Protein AF-X0X4S9-F1 (afdb_monomer)

Sequence (111 aa):
MITIQIKGGIGNQLYQVTAVYAHAKKHNLKFVLNYNLEFGAMQGQHPRVYRNSFYKNFETTEASFNIACREPSFVHKSLPFLGIEHDVVYEGYYQSWKYFDNVDQDELNKL

Nearest PDB structures (foldseek):
  6y2z-assembly2_B  TM=2.992E-01  e=1.021E+00  Homo sapiens
  6y30-assembly1_A  TM=2.585E-01  e=1.326E+00  Homo sapiens
  5l3s-assembly2_C  TM=3.375E-01  e=8.296E+00  Saccharolobus solfataricus P2

Structure (mmCIF, N/CA/C/O backbone):
data_AF-X0X4S9-F1
#
_entry.id   AF-X0X4S9-F1
#
loop_
_atom_site.group_PDB
_atom_site.id
_atom_site.type_symbol
_atom_site.label_atom_id
_atom_site.label_alt_id
_atom_site.label_comp_id
_atom_site.label_asym_id
_atom_site.label_entity_id
_atom_site.label_seq_id
_atom_site.pdbx_PDB_ins_code
_atom_site.Cartn_x
_atom_site.Cartn_y
_atom_site.Cartn_z
_atom_site.occupancy
_atom_site.B_iso_or_equiv
_atom_site.auth_seq_id
_atom_site.auth_comp_id
_atom_site.auth_asym_id
_atom_site.auth_atom_id
_atom_site.pdbx_PDB_model_num
ATOM 1 N N . MET A 1 1 ? -3.270 1.462 11.507 1.00 92.25 1 MET A N 1
ATOM 2 C CA . MET A 1 1 ? -3.196 1.946 10.100 1.00 92.25 1 MET A CA 1
ATOM 3 C C . MET A 1 1 ? -2.369 0.957 9.291 1.00 92.25 1 MET A C 1
ATOM 5 O O . MET A 1 1 ? -1.615 0.206 9.887 1.00 92.25 1 MET A O 1
ATOM 9 N N . ILE A 1 2 ? -2.480 0.905 7.966 1.00 97.06 2 ILE A N 1
ATOM 10 C CA . ILE A 1 2 ? -1.692 -0.049 7.169 1.00 97.06 2 ILE A CA 1
ATOM 11 C C . ILE A 1 2 ? -0.955 0.625 6.018 1.00 97.06 2 ILE A C 1
ATOM 13 O O . ILE A 1 2 ? -1.416 1.628 5.472 1.00 97.06 2 ILE A O 1
ATOM 17 N N . THR A 1 3 ? 0.188 0.057 5.647 1.00 97.25 3 THR A N 1
ATOM 18 C CA . THR A 1 3 ? 1.003 0.516 4.520 1.00 97.25 3 THR A CA 1
ATOM 19 C C . THR A 1 3 ? 1.632 -0.657 3.771 1.00 97.25 3 THR A C 1
ATOM 21 O O . THR A 1 3 ? 1.499 -1.816 4.165 1.00 97.25 3 THR A O 1
ATOM 24 N N . ILE A 1 4 ? 2.326 -0.355 2.681 1.00 96.25 4 ILE A N 1
ATOM 25 C CA . ILE A 1 4 ? 3.043 -1.310 1.845 1.00 96.25 4 ILE A CA 1
ATOM 26 C C . ILE A 1 4 ? 4.494 -0.855 1.700 1.00 96.25 4 ILE A C 1
ATOM 28 O O . ILE A 1 4 ? 4.758 0.319 1.445 1.00 96.25 4 ILE A O 1
ATOM 32 N N . GLN A 1 5 ? 5.440 -1.782 1.843 1.00 94.69 5 GLN A N 1
ATOM 33 C CA . GLN A 1 5 ? 6.831 -1.526 1.497 1.00 94.69 5 GLN A CA 1
ATOM 34 C C . GLN A 1 5 ? 6.968 -1.571 -0.026 1.00 94.69 5 GLN A C 1
ATOM 36 O O . GLN A 1 5 ? 6.931 -2.653 -0.618 1.00 94.69 5 GLN A O 1
ATOM 41 N N . ILE A 1 6 ? 7.105 -0.408 -0.660 1.00 92.75 6 ILE A N 1
ATOM 42 C CA . ILE A 1 6 ? 7.085 -0.292 -2.123 1.00 92.75 6 ILE A CA 1
ATOM 43 C C . ILE A 1 6 ? 8.407 -0.793 -2.720 1.00 92.75 6 ILE A C 1
ATOM 45 O O . ILE A 1 6 ? 9.490 -0.447 -2.236 1.00 92.75 6 ILE A O 1
ATOM 49 N N . LYS A 1 7 ? 8.323 -1.614 -3.779 1.00 89.88 7 LYS A N 1
ATOM 50 C CA . LYS A 1 7 ? 9.482 -2.240 -4.446 1.00 89.88 7 LYS A CA 1
ATOM 51 C C . LYS A 1 7 ? 9.289 -2.354 -5.956 1.00 89.88 7 LYS A C 1
ATOM 53 O O . LYS A 1 7 ? 8.176 -2.524 -6.449 1.00 89.88 7 LYS A O 1
ATOM 58 N N . GLY A 1 8 ? 10.401 -2.367 -6.689 1.00 89.19 8 GLY A N 1
ATOM 59 C CA . GLY A 1 8 ? 10.407 -2.602 -8.135 1.00 89.19 8 GLY A CA 1
ATOM 60 C C . GLY A 1 8 ? 9.944 -1.405 -8.979 1.00 89.19 8 GLY A C 1
ATOM 61 O O . GLY A 1 8 ? 9.912 -0.262 -8.519 1.00 89.19 8 GLY A O 1
ATOM 62 N N . GLY A 1 9 ? 9.645 -1.671 -10.255 1.00 90.81 9 GLY A N 1
ATOM 63 C CA . GLY A 1 9 ? 9.186 -0.664 -11.221 1.00 90.81 9 GLY A CA 1
ATOM 64 C C . GLY A 1 9 ? 7.723 -0.260 -11.020 1.00 90.81 9 GLY A C 1
ATOM 65 O O . GLY A 1 9 ? 6.987 -0.942 -10.314 1.00 90.81 9 GLY A O 1
ATOM 66 N N . ILE A 1 10 ? 7.284 0.823 -11.675 1.00 90.69 10 ILE A N 1
ATOM 67 C CA . ILE A 1 10 ? 5.960 1.438 -11.446 1.00 90.69 10 ILE A CA 1
ATOM 68 C C . ILE A 1 10 ? 4.794 0.444 -11.533 1.00 90.69 10 ILE A C 1
ATOM 70 O O . ILE A 1 10 ? 3.910 0.485 -10.689 1.00 90.69 10 ILE A O 1
ATOM 74 N N . GLY A 1 11 ? 4.818 -0.509 -12.471 1.00 90.75 11 GLY A N 1
ATOM 75 C CA . GLY A 1 11 ? 3.778 -1.541 -12.560 1.00 90.75 11 GLY A CA 1
ATOM 76 C C . GLY A 1 11 ? 3.651 -2.377 -11.279 1.00 90.75 11 GLY A C 1
ATOM 77 O O . GLY A 1 11 ? 2.543 -2.592 -10.796 1.00 90.75 11 GLY A O 1
ATOM 78 N N . ASN A 1 12 ? 4.774 -2.792 -10.683 1.00 91.38 12 ASN A N 1
ATOM 79 C CA . ASN A 1 12 ? 4.777 -3.522 -9.411 1.00 91.38 12 ASN A CA 1
ATOM 80 C C . ASN A 1 12 ? 4.292 -2.632 -8.270 1.00 91.38 12 ASN A C 1
ATOM 82 O O . ASN A 1 12 ? 3.491 -3.080 -7.456 1.00 91.38 12 ASN A O 1
ATOM 86 N N . GLN A 1 13 ? 4.744 -1.376 -8.241 1.00 92.44 13 GLN A N 1
ATOM 87 C CA . GLN A 1 13 ? 4.341 -0.430 -7.204 1.00 92.44 13 GLN A CA 1
ATOM 88 C C . GLN A 1 13 ? 2.825 -0.182 -7.227 1.00 92.44 13 GLN A C 1
ATOM 90 O O . GLN A 1 13 ? 2.200 -0.142 -6.172 1.00 92.44 13 GLN A O 1
ATOM 95 N N . LEU A 1 14 ? 2.217 -0.086 -8.414 1.00 92.88 14 LEU A N 1
ATOM 96 C CA . LEU A 1 14 ? 0.768 0.051 -8.551 1.00 92.88 14 LEU A CA 1
ATOM 97 C C . LEU A 1 14 ? 0.039 -1.192 -8.027 1.00 92.88 14 LEU A C 1
ATOM 99 O O . LEU A 1 14 ? -0.854 -1.049 -7.202 1.00 92.88 14 LEU A O 1
ATOM 103 N N . TYR A 1 15 ? 0.456 -2.408 -8.399 1.00 93.00 15 TYR A N 1
ATOM 104 C CA . TYR A 1 15 ? -0.142 -3.632 -7.836 1.00 93.00 15 TYR A CA 1
ATOM 105 C C . TYR A 1 15 ? -0.060 -3.672 -6.307 1.00 93.00 15 TYR A C 1
ATOM 107 O O . TYR A 1 15 ? -1.055 -3.935 -5.637 1.00 93.00 15 TYR A O 1
ATOM 115 N N . GLN A 1 16 ? 1.115 -3.363 -5.766 1.00 94.31 16 GLN A N 1
ATOM 116 C CA . GLN A 1 16 ? 1.392 -3.293 -4.335 1.00 94.31 16 GLN A CA 1
ATOM 117 C C . GLN A 1 16 ? 0.465 -2.309 -3.607 1.00 94.31 16 GLN A C 1
ATOM 119 O O . GLN A 1 16 ? -0.215 -2.681 -2.648 1.00 94.31 16 GLN A O 1
ATOM 124 N N . VAL A 1 17 ? 0.426 -1.058 -4.072 1.00 94.75 17 VAL A N 1
ATOM 125 C CA . VAL A 1 17 ? -0.376 0.018 -3.478 1.00 94.75 17 VAL A CA 1
ATOM 126 C C . VAL A 1 17 ? -1.861 -0.301 -3.580 1.00 94.75 17 VAL A C 1
ATOM 128 O O . VAL A 1 17 ? -2.563 -0.253 -2.571 1.00 94.75 17 VAL A O 1
ATOM 131 N N . THR A 1 18 ? -2.340 -0.694 -4.759 1.00 93.94 18 THR A N 1
ATOM 132 C CA . THR A 1 18 ? -3.763 -0.957 -4.971 1.00 93.94 18 THR A CA 1
ATOM 133 C C . THR A 1 18 ? -4.228 -2.189 -4.197 1.00 93.94 18 THR A C 1
ATOM 135 O O . THR A 1 18 ? -5.315 -2.154 -3.626 1.00 93.94 18 THR A O 1
ATOM 138 N N . ALA A 1 19 ? -3.434 -3.266 -4.109 1.00 95.06 19 ALA A N 1
ATOM 139 C CA . ALA A 1 19 ? -3.817 -4.476 -3.371 1.00 95.06 19 ALA A CA 1
ATOM 140 C C . ALA A 1 19 ? -3.975 -4.209 -1.867 1.00 95.06 19 ALA A C 1
ATOM 142 O O . ALA A 1 19 ? -4.951 -4.643 -1.249 1.00 95.06 19 ALA A O 1
ATOM 143 N N . VAL A 1 20 ? -3.047 -3.455 -1.271 1.00 95.81 20 VAL A N 1
ATOM 144 C CA . VAL A 1 20 ? -3.131 -3.100 0.152 1.00 95.81 20 VAL A CA 1
ATOM 145 C C . VAL A 1 20 ? -4.207 -2.042 0.400 1.00 95.81 20 VAL A C 1
ATOM 147 O O . VAL A 1 20 ? -4.905 -2.124 1.408 1.00 95.81 20 VAL A O 1
ATOM 150 N N . TYR A 1 21 ? -4.423 -1.107 -0.527 1.00 95.00 21 TYR A N 1
ATOM 151 C CA . TYR A 1 21 ? -5.541 -0.164 -0.456 1.00 95.00 21 TYR A CA 1
ATOM 152 C C . TYR A 1 21 ? -6.903 -0.871 -0.494 1.00 95.00 21 TYR A C 1
ATOM 154 O O . TYR A 1 21 ? -7.754 -0.620 0.358 1.00 95.00 21 TYR A O 1
ATOM 162 N N . ALA A 1 22 ? -7.090 -1.805 -1.428 1.00 93.38 22 ALA A N 1
ATOM 163 C CA . ALA A 1 22 ? -8.272 -2.658 -1.517 1.00 93.38 22 ALA A CA 1
ATOM 164 C C . ALA A 1 22 ? -8.520 -3.419 -0.207 1.00 93.38 22 ALA A C 1
ATOM 166 O O . ALA A 1 22 ? -9.638 -3.460 0.309 1.00 93.38 22 ALA A O 1
ATOM 167 N N . HIS A 1 23 ? -7.458 -3.981 0.373 1.00 94.56 23 HIS A N 1
ATOM 168 C CA . HIS A 1 23 ? -7.533 -4.637 1.671 1.00 94.56 23 HIS A CA 1
ATOM 169 C C . HIS A 1 23 ? -7.922 -3.664 2.793 1.00 94.56 23 HIS A C 1
ATOM 171 O O . HIS A 1 23 ? -8.765 -3.998 3.626 1.00 94.56 23 HIS A O 1
ATOM 177 N N . ALA A 1 24 ? -7.370 -2.447 2.792 1.00 94.12 24 ALA A N 1
ATOM 178 C CA . ALA A 1 24 ? -7.741 -1.415 3.749 1.00 94.12 24 ALA A CA 1
ATOM 179 C C . ALA A 1 24 ? -9.237 -1.098 3.665 1.00 94.12 24 ALA A C 1
ATOM 181 O O . ALA A 1 24 ? -9.921 -1.090 4.684 1.00 94.12 24 ALA A O 1
ATOM 182 N N . LYS A 1 25 ? -9.759 -0.915 2.448 1.00 91.12 25 LYS A N 1
ATOM 183 C CA . LYS A 1 25 ? -11.177 -0.640 2.195 1.00 91.12 25 LYS A CA 1
ATOM 184 C C . LYS A 1 25 ? -12.083 -1.755 2.685 1.00 91.12 25 LYS A C 1
ATOM 186 O O . LYS A 1 25 ? -12.989 -1.492 3.472 1.00 91.12 25 LYS A O 1
ATOM 191 N N . LYS A 1 26 ? -11.774 -3.001 2.320 1.00 90.81 26 LYS A N 1
ATOM 192 C CA . LYS A 1 26 ? -12.518 -4.190 2.759 1.00 90.81 26 LYS A CA 1
ATOM 193 C C . LYS A 1 26 ? -12.673 -4.272 4.284 1.00 90.81 26 LYS A C 1
ATOM 195 O O . LYS A 1 26 ? -13.687 -4.765 4.767 1.00 90.81 26 LYS A O 1
ATOM 200 N N . HIS A 1 27 ? -11.670 -3.812 5.032 1.00 92.06 27 HIS A N 1
ATOM 201 C CA . HIS A 1 27 ? -11.631 -3.895 6.493 1.00 92.06 27 HIS A CA 1
ATOM 202 C C . HIS A 1 27 ? -11.814 -2.544 7.203 1.00 92.06 27 HIS A C 1
ATOM 204 O O . HIS A 1 27 ? -11.602 -2.466 8.412 1.00 92.06 27 HIS A O 1
ATOM 210 N N . ASN A 1 28 ? -12.211 -1.492 6.477 1.00 91.62 28 ASN A N 1
ATOM 211 C CA . ASN A 1 28 ? -12.354 -0.128 6.993 1.00 91.62 28 ASN A CA 1
ATOM 212 C C . ASN A 1 28 ? -11.112 0.374 7.768 1.00 91.62 28 ASN A C 1
ATOM 214 O O . ASN A 1 28 ? -11.206 0.965 8.843 1.00 91.62 28 ASN A O 1
ATOM 218 N N . LEU A 1 29 ? -9.925 0.096 7.228 1.00 94.00 29 LEU A N 1
ATOM 219 C CA . LEU A 1 29 ? -8.638 0.513 7.773 1.00 94.00 29 LEU A CA 1
ATOM 220 C C . LEU A 1 29 ? -8.139 1.780 7.078 1.00 94.00 29 LEU A C 1
ATOM 222 O O . LEU A 1 29 ? -8.365 2.004 5.888 1.00 94.00 29 LEU A O 1
ATOM 226 N N . LYS A 1 30 ? -7.360 2.579 7.809 1.00 95.25 30 LYS A N 1
ATOM 227 C CA . LYS A 1 30 ? -6.621 3.705 7.234 1.00 95.25 30 LYS A CA 1
ATOM 228 C C . LYS A 1 30 ? -5.417 3.201 6.432 1.00 95.25 30 LYS A C 1
ATOM 230 O O . LYS A 1 30 ? -4.497 2.637 7.027 1.00 95.25 30 LYS A O 1
ATOM 235 N N . PHE A 1 31 ? -5.413 3.442 5.121 1.00 96.19 31 PHE A N 1
ATOM 236 C CA . PHE A 1 31 ? -4.255 3.236 4.246 1.00 96.19 31 PHE A CA 1
ATOM 237 C C . PHE A 1 31 ? -3.418 4.511 4.142 1.00 96.19 31 PHE A C 1
ATOM 239 O O . PHE A 1 31 ? -3.966 5.598 3.966 1.00 96.19 31 PHE A O 1
ATOM 246 N N . VAL A 1 32 ? -2.099 4.367 4.227 1.00 97.00 32 VAL A N 1
ATOM 247 C CA . VAL A 1 32 ? -1.132 5.463 4.088 1.00 97.00 32 VAL A CA 1
ATOM 248 C C . VAL A 1 32 ? 0.095 4.997 3.314 1.00 97.00 32 VAL A C 1
ATOM 250 O O . VAL A 1 32 ? 0.474 3.827 3.383 1.00 97.00 32 VAL A O 1
ATOM 253 N N . LEU A 1 33 ? 0.763 5.917 2.625 1.00 96.19 33 LEU A N 1
ATOM 254 C CA . LEU A 1 33 ? 2.074 5.689 2.024 1.00 96.19 33 LEU A CA 1
ATOM 255 C C . LEU A 1 33 ? 3.175 6.221 2.938 1.00 96.19 33 LEU A C 1
ATOM 257 O O . LEU A 1 33 ? 3.100 7.351 3.411 1.00 96.19 33 LEU A O 1
ATOM 261 N N . ASN A 1 34 ? 4.221 5.431 3.147 1.00 95.12 34 ASN A N 1
ATOM 262 C CA . ASN A 1 34 ? 5.436 5.888 3.809 1.00 95.12 34 ASN A CA 1
ATOM 263 C C . ASN A 1 34 ? 6.59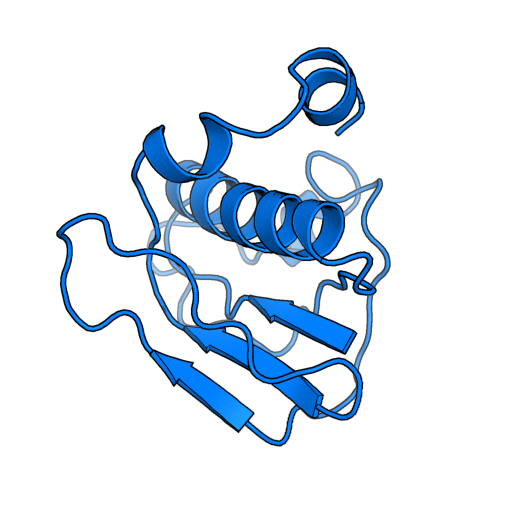9 5.788 2.817 1.00 95.12 34 ASN A C 1
ATOM 265 O O . ASN A 1 34 ? 7.026 4.691 2.460 1.00 95.12 34 ASN A O 1
ATOM 269 N N . TYR A 1 35 ? 7.099 6.936 2.353 1.00 92.12 35 TYR A N 1
ATOM 270 C CA . TYR A 1 35 ? 8.153 6.985 1.335 1.00 92.12 35 TYR A CA 1
ATOM 271 C C . TYR A 1 35 ? 9.530 6.557 1.856 1.00 92.12 35 TYR A C 1
ATOM 273 O O . TYR A 1 35 ? 10.405 6.286 1.041 1.00 92.12 35 TYR A O 1
ATOM 281 N N . ASN A 1 36 ? 9.713 6.449 3.175 1.00 90.00 36 ASN A N 1
ATOM 282 C CA . ASN A 1 36 ? 10.936 5.906 3.770 1.00 90.00 36 ASN A CA 1
ATOM 283 C C . ASN A 1 36 ? 10.907 4.375 3.865 1.00 90.00 36 ASN A C 1
ATOM 285 O O . ASN A 1 36 ? 11.942 3.755 4.100 1.00 90.00 36 ASN A O 1
ATOM 289 N N . LEU A 1 37 ? 9.737 3.750 3.687 1.00 84.12 37 LEU A N 1
ATOM 290 C CA . LEU A 1 37 ? 9.572 2.296 3.641 1.00 84.12 37 LEU A CA 1
ATOM 291 C C . LEU A 1 37 ? 9.664 1.788 2.201 1.00 84.12 37 LEU A C 1
ATOM 293 O O . LEU A 1 37 ? 8.757 1.138 1.685 1.00 84.12 37 LEU A O 1
ATOM 297 N N . GLU A 1 38 ? 10.782 2.066 1.543 1.00 73.69 38 GLU A N 1
ATOM 298 C CA . GLU A 1 38 ? 11.075 1.522 0.222 1.00 73.69 38 GLU A CA 1
ATOM 299 C C . GLU A 1 38 ? 12.204 0.500 0.277 1.00 73.69 38 GLU A C 1
ATOM 301 O O . GLU A 1 38 ? 13.148 0.608 1.058 1.00 73.69 38 GLU A O 1
ATOM 306 N N . PHE A 1 39 ? 12.109 -0.519 -0.572 1.00 66.75 39 PHE A N 1
ATOM 307 C CA . PHE A 1 39 ? 13.217 -1.435 -0.794 1.00 66.75 39 PHE A CA 1
ATOM 308 C C . PHE A 1 39 ? 13.545 -1.436 -2.275 1.00 66.75 39 PHE A C 1
ATOM 310 O O . PHE A 1 39 ? 12.843 -2.067 -3.064 1.00 66.75 39 PHE A O 1
ATOM 317 N N . GLY A 1 40 ? 14.610 -0.707 -2.618 1.00 61.38 40 GLY A N 1
ATOM 318 C CA . GLY A 1 40 ? 15.264 -0.741 -3.918 1.00 61.38 40 GLY A CA 1
ATOM 319 C C . GLY A 1 40 ? 14.286 -0.645 -5.083 1.00 61.38 40 GLY A C 1
ATOM 320 O O . GLY A 1 40 ? 13.887 -1.661 -5.658 1.00 61.38 40 GLY A O 1
ATOM 321 N N . ALA A 1 41 ? 13.976 0.574 -5.519 1.00 58.41 41 ALA A N 1
ATOM 322 C CA . ALA A 1 41 ? 13.418 0.806 -6.848 1.00 58.41 41 ALA A CA 1
ATOM 323 C C . ALA A 1 41 ? 14.473 0.483 -7.936 1.00 58.41 41 ALA A C 1
ATOM 325 O O . ALA A 1 41 ? 14.753 1.310 -8.784 1.00 58.41 41 ALA A O 1
ATOM 326 N N . MET A 1 42 ? 15.103 -0.702 -7.909 1.00 63.34 42 MET A N 1
ATOM 327 C CA . MET A 1 42 ? 16.307 -1.059 -8.679 1.00 63.34 42 MET A CA 1
ATOM 328 C C . MET A 1 42 ? 16.206 -0.662 -10.158 1.00 63.34 42 MET A C 1
ATOM 330 O O . MET A 1 42 ? 17.097 -0.005 -10.681 1.00 63.34 42 MET A O 1
ATOM 334 N N . GLN A 1 43 ? 15.105 -1.053 -10.814 1.00 63.97 43 GLN A N 1
ATOM 335 C CA . GLN A 1 43 ? 14.785 -0.712 -12.209 1.00 63.97 43 GLN A CA 1
ATOM 336 C C . GLN A 1 43 ? 13.711 0.388 -12.333 1.00 63.97 43 GLN A C 1
ATOM 338 O O . GLN A 1 43 ? 13.201 0.643 -13.420 1.00 63.97 43 GLN A O 1
AT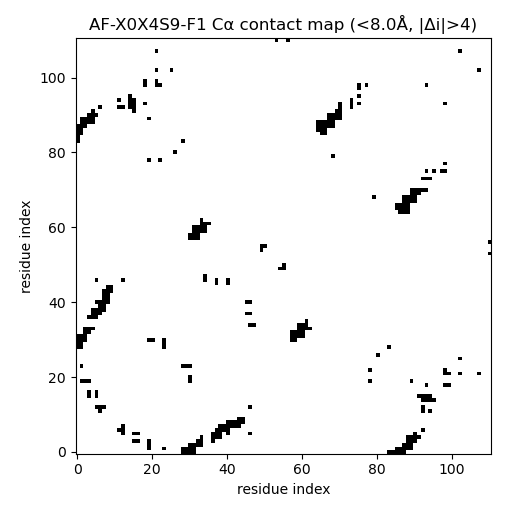OM 343 N N . GLY A 1 44 ? 13.306 0.999 -11.219 1.00 70.12 44 GLY A N 1
ATOM 344 C CA . GLY A 1 44 ? 12.218 1.969 -11.140 1.00 70.12 44 GLY A CA 1
ATOM 345 C C . GLY A 1 44 ? 12.677 3.330 -10.624 1.00 70.12 44 GLY A C 1
ATOM 346 O O . GLY A 1 44 ? 13.818 3.526 -10.228 1.00 70.12 44 GLY A O 1
ATOM 347 N N . GLN A 1 45 ? 11.757 4.288 -10.605 1.00 83.50 45 GLN A N 1
ATOM 348 C CA . GLN A 1 45 ? 11.960 5.530 -9.862 1.00 83.50 45 GLN A CA 1
ATOM 349 C C . GLN A 1 45 ? 11.511 5.336 -8.411 1.00 83.50 45 GLN A C 1
ATOM 351 O O . GLN A 1 45 ? 10.573 4.573 -8.147 1.00 83.50 45 GLN A O 1
ATOM 356 N N . HIS A 1 46 ? 12.153 6.057 -7.490 1.00 88.75 46 HIS A N 1
ATOM 357 C CA . HIS A 1 46 ? 11.707 6.174 -6.099 1.00 88.75 46 HIS A CA 1
ATOM 3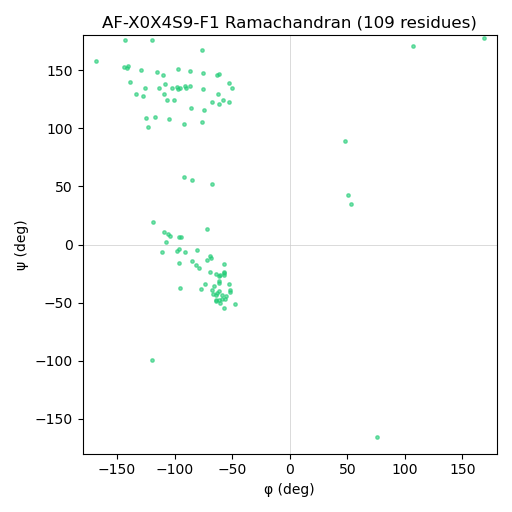58 C C . HIS A 1 46 ? 10.212 6.557 -6.087 1.00 88.75 46 HIS A C 1
ATOM 360 O O . HIS A 1 46 ? 9.830 7.471 -6.828 1.00 88.75 46 HIS A O 1
ATOM 366 N N . PRO A 1 47 ? 9.343 5.932 -5.264 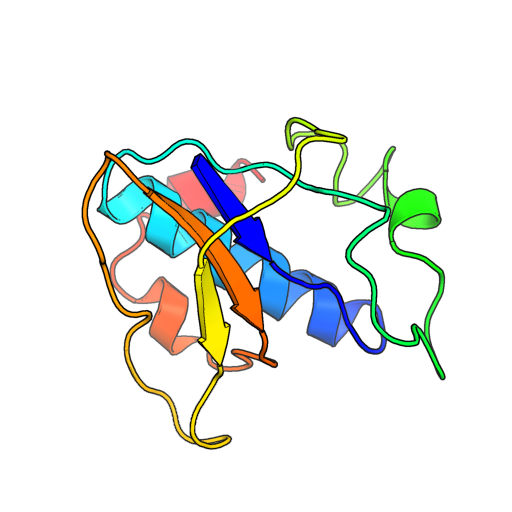1.00 89.88 47 PRO A N 1
ATOM 367 C CA . PRO A 1 47 ? 7.902 6.188 -5.284 1.00 89.88 47 PRO A CA 1
ATOM 368 C C . PRO A 1 47 ? 7.533 7.659 -5.056 1.00 89.88 47 PRO A C 1
ATOM 370 O O . PRO A 1 47 ? 6.496 8.119 -5.530 1.00 89.88 47 PRO A O 1
ATOM 373 N N . ARG A 1 48 ? 8.417 8.437 -4.413 1.00 91.50 48 ARG A N 1
ATOM 374 C CA . ARG A 1 48 ? 8.248 9.878 -4.198 1.00 91.50 48 ARG A CA 1
ATOM 375 C C . ARG A 1 48 ? 8.147 10.666 -5.508 1.00 91.50 48 ARG A C 1
ATOM 377 O O . ARG A 1 48 ? 7.503 11.711 -5.529 1.00 91.50 48 ARG A O 1
ATOM 384 N N . VAL A 1 49 ? 8.718 10.160 -6.604 1.00 92.25 49 VAL A N 1
ATOM 385 C CA . VAL A 1 49 ? 8.590 10.748 -7.952 1.00 92.25 49 VAL A CA 1
ATOM 386 C C . VAL A 1 49 ? 7.132 10.759 -8.421 1.00 92.25 49 VAL A C 1
ATOM 388 O O . VAL A 1 49 ? 6.704 11.700 -9.084 1.00 92.25 49 VAL A O 1
ATOM 391 N N . TYR A 1 50 ? 6.338 9.764 -8.024 1.00 92.19 50 TYR A N 1
ATOM 392 C CA . TYR A 1 50 ? 4.933 9.629 -8.416 1.00 92.19 50 TYR A CA 1
ATOM 393 C C . TYR A 1 50 ? 3.952 10.235 -7.402 1.00 92.19 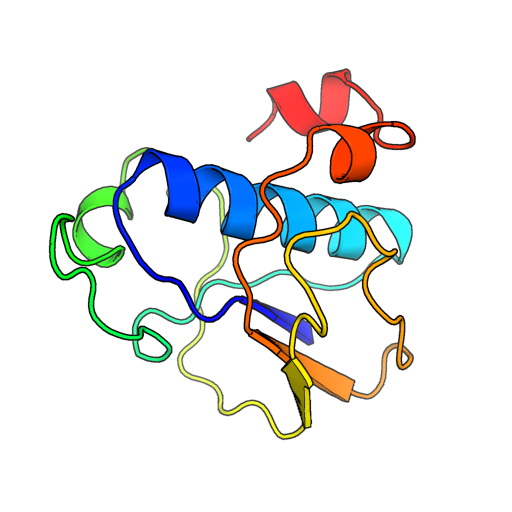50 TYR A C 1
ATOM 395 O O . TYR A 1 50 ? 2.736 10.114 -7.567 1.00 92.19 50 TYR A O 1
ATOM 403 N N . ARG A 1 51 ? 4.461 10.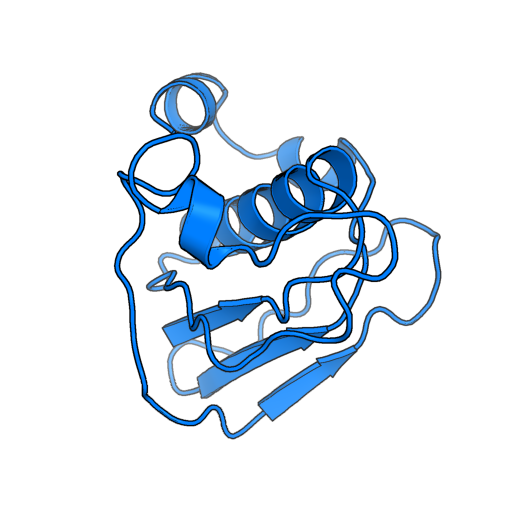930 -6.369 1.00 92.69 51 ARG A N 1
ATOM 404 C CA . ARG A 1 51 ? 3.657 11.558 -5.307 1.00 92.69 51 ARG A CA 1
ATOM 405 C C . ARG A 1 51 ? 2.550 12.452 -5.856 1.00 92.69 51 ARG A C 1
ATOM 407 O O . ARG A 1 51 ? 1.450 12.443 -5.329 1.00 92.69 51 ARG A O 1
ATOM 414 N N . ASN A 1 52 ? 2.842 13.226 -6.898 1.00 92.50 52 ASN A N 1
ATOM 415 C CA . ASN A 1 52 ? 1.894 14.185 -7.470 1.00 92.50 52 ASN A CA 1
ATOM 416 C C . ASN A 1 52 ? 1.123 13.615 -8.681 1.00 92.50 52 ASN A C 1
ATOM 418 O O . ASN A 1 52 ? 0.394 14.357 -9.336 1.00 92.50 52 ASN A O 1
ATOM 422 N N . SER A 1 53 ? 1.286 12.324 -8.997 1.00 93.44 53 SER A N 1
ATOM 423 C CA . SER A 1 53 ? 0.579 11.635 -10.083 1.00 93.44 53 SER A CA 1
ATOM 424 C C . SER A 1 53 ? -0.250 10.470 -9.541 1.00 93.44 53 SER A C 1
ATOM 426 O O . SER A 1 53 ? -1.335 10.700 -9.016 1.00 93.44 53 SER A O 1
ATOM 428 N N . PHE A 1 54 ? 0.255 9.239 -9.629 1.00 91.31 54 PHE A N 1
ATOM 429 C CA . PHE A 1 54 ? -0.445 8.018 -9.223 1.00 91.31 54 PHE A CA 1
ATOM 430 C C . PHE A 1 54 ? -0.733 7.966 -7.724 1.00 91.31 54 PHE A C 1
ATOM 432 O O . PHE A 1 54 ? -1.672 7.302 -7.303 1.00 91.31 54 PHE A O 1
ATOM 439 N N . TYR A 1 55 ? 0.067 8.663 -6.914 1.00 93.50 55 TYR A N 1
ATOM 440 C CA . TYR A 1 55 ? -0.063 8.631 -5.459 1.00 93.50 55 TYR A CA 1
ATOM 441 C C . TYR A 1 55 ? -0.676 9.896 -4.858 1.00 93.50 55 TYR A C 1
ATOM 443 O O . TYR A 1 55 ? -0.714 10.035 -3.638 1.00 93.50 55 TYR A O 1
ATOM 451 N N . LYS A 1 56 ? -1.187 10.808 -5.695 1.00 93.62 56 LYS A N 1
ATOM 452 C CA . LYS A 1 56 ? -1.679 12.129 -5.265 1.00 93.62 56 LYS A CA 1
ATOM 453 C C . LYS A 1 56 ? -2.845 12.066 -4.274 1.00 93.62 56 LYS A C 1
ATOM 455 O O . LYS A 1 56 ? -3.022 12.992 -3.490 1.00 93.62 56 LYS A O 1
ATOM 460 N N . ASN A 1 57 ? -3.628 10.990 -4.334 1.00 91.94 57 ASN A N 1
ATOM 461 C CA . ASN A 1 57 ? -4.848 10.803 -3.552 1.00 91.94 57 ASN A CA 1
ATOM 462 C C . ASN A 1 57 ? -4.620 9.994 -2.264 1.00 91.94 57 ASN A C 1
ATOM 464 O O . ASN A 1 57 ? -5.554 9.824 -1.482 1.00 91.94 57 ASN A O 1
ATOM 468 N N . PHE A 1 58 ? -3.406 9.487 -2.029 1.00 94.19 58 PHE A N 1
ATOM 469 C CA . PHE A 1 58 ? -3.100 8.734 -0.817 1.00 94.19 58 PHE A CA 1
ATOM 470 C C . PHE A 1 58 ? -2.486 9.635 0.248 1.00 94.19 58 PHE A C 1
ATOM 472 O O . PHE A 1 58 ? -1.558 10.402 -0.010 1.00 94.19 58 PHE A O 1
ATOM 479 N N . GLU A 1 59 ? -2.978 9.494 1.477 1.00 95.75 59 GLU A N 1
ATOM 480 C CA . GLU A 1 59 ? -2.338 10.095 2.638 1.00 95.75 59 GLU A CA 1
ATOM 481 C C . GLU A 1 59 ? -0.922 9.543 2.825 1.00 95.75 59 GLU A C 1
ATOM 483 O O . GLU A 1 59 ? -0.646 8.372 2.553 1.00 95.75 59 GLU A O 1
ATOM 488 N N . THR A 1 60 ? -0.024 10.384 3.331 1.00 95.75 60 THR A N 1
ATOM 489 C CA . THR A 1 60 ? 1.374 10.022 3.577 1.00 95.75 60 THR A CA 1
ATOM 490 C C . THR A 1 60 ? 1.691 10.060 5.063 1.00 95.75 60 THR A C 1
ATOM 492 O O . THR A 1 60 ? 1.142 10.888 5.789 1.00 95.75 60 THR A O 1
ATOM 495 N N . THR A 1 61 ? 2.605 9.210 5.517 1.00 95.50 61 THR A N 1
ATOM 496 C CA . THR A 1 61 ? 3.078 9.191 6.902 1.00 95.50 61 THR A CA 1
ATOM 497 C C . THR A 1 61 ? 4.578 8.943 6.974 1.00 95.50 61 THR A C 1
ATOM 499 O O . THR A 1 61 ? 5.146 8.270 6.121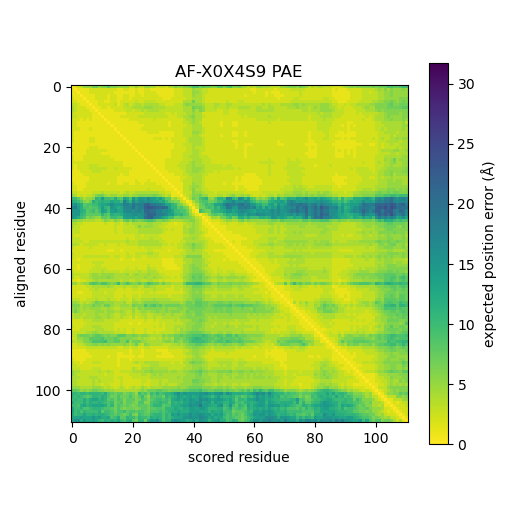 1.00 95.50 61 THR A O 1
ATOM 502 N N . GLU A 1 62 ? 5.182 9.425 8.053 1.00 93.94 62 GLU A N 1
ATOM 503 C CA . GLU A 1 62 ? 6.559 9.119 8.451 1.00 93.94 62 GLU A CA 1
ATOM 504 C C . GLU A 1 62 ? 6.588 8.182 9.677 1.00 93.94 62 GLU A C 1
ATOM 506 O O . GLU A 1 62 ? 7.656 7.848 10.185 1.00 93.94 62 GLU A O 1
ATOM 511 N N . ALA A 1 63 ? 5.415 7.759 10.171 1.00 92.62 63 ALA A N 1
ATOM 512 C CA . ALA A 1 63 ? 5.292 6.882 11.330 1.00 92.62 63 ALA A CA 1
ATOM 513 C C . ALA A 1 63 ? 5.932 5.507 11.089 1.00 92.62 63 ALA A C 1
ATOM 515 O O . ALA A 1 63 ? 5.888 4.953 9.985 1.00 92.62 63 ALA A O 1
ATOM 516 N N . SER A 1 64 ? 6.490 4.945 12.157 1.00 90.75 64 SER A N 1
ATOM 517 C CA . SER A 1 64 ? 6.988 3.574 12.218 1.00 90.75 64 SER A CA 1
ATOM 518 C C . SER A 1 64 ? 5.840 2.565 12.315 1.00 90.75 64 SER A C 1
ATOM 520 O O . SER A 1 64 ? 4.803 2.832 12.916 1.00 90.75 64 SER A O 1
ATOM 522 N N . PHE A 1 65 ? 6.051 1.383 11.735 1.00 92.25 65 PHE A N 1
ATOM 523 C CA . PHE A 1 65 ? 5.112 0.263 11.755 1.00 92.25 65 PHE A CA 1
ATOM 524 C C . PHE A 1 65 ? 5.726 -0.879 12.560 1.00 92.25 65 PHE A C 1
ATOM 526 O O . PHE A 1 65 ? 6.900 -1.201 12.382 1.00 92.25 65 PHE A O 1
ATOM 533 N N . ASN A 1 66 ? 4.939 -1.486 13.446 1.00 88.19 66 ASN A N 1
ATOM 534 C CA . ASN A 1 66 ? 5.461 -2.427 14.443 1.00 88.19 66 ASN A CA 1
ATOM 535 C C . ASN A 1 66 ? 5.337 -3.891 14.004 1.00 88.19 66 ASN A C 1
ATOM 537 O O . ASN A 1 66 ? 5.969 -4.766 14.593 1.00 88.19 66 ASN A O 1
ATOM 541 N N . ILE A 1 67 ? 4.517 -4.170 12.986 1.00 93.44 67 ILE A N 1
ATOM 542 C CA . ILE A 1 67 ? 4.271 -5.524 12.486 1.00 93.44 67 ILE A CA 1
ATOM 543 C C . ILE A 1 67 ? 4.498 -5.562 10.978 1.00 93.44 67 ILE A C 1
ATOM 545 O O . ILE A 1 67 ? 3.907 -4.777 10.239 1.00 93.44 67 ILE A O 1
ATOM 549 N N . ALA A 1 68 ? 5.319 -6.511 10.524 1.00 94.06 68 ALA A N 1
ATOM 550 C CA . ALA A 1 68 ? 5.562 -6.767 9.110 1.00 94.06 68 ALA A CA 1
ATOM 551 C C . ALA A 1 68 ? 4.874 -8.062 8.654 1.00 94.06 68 ALA A C 1
ATOM 553 O O . ALA A 1 68 ? 5.126 -9.140 9.196 1.00 94.06 68 ALA A O 1
ATOM 554 N N . CYS A 1 69 ? 4.036 -7.970 7.622 1.00 95.00 69 CYS A N 1
ATOM 555 C CA . CYS A 1 69 ? 3.388 -9.109 6.977 1.00 95.00 69 CYS A CA 1
ATOM 556 C C . CYS A 1 69 ? 4.048 -9.393 5.629 1.00 95.00 69 CYS A C 1
ATOM 55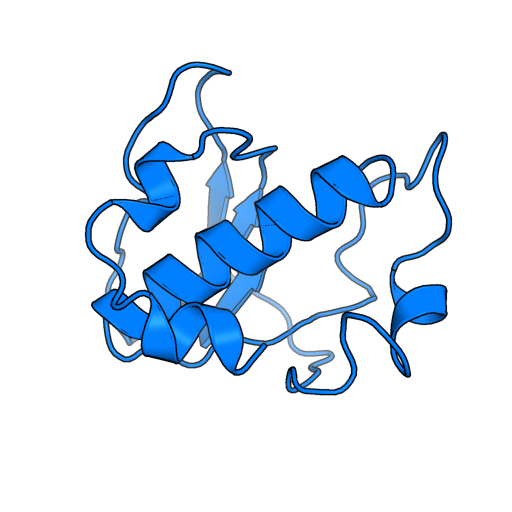8 O O . CYS A 1 69 ? 3.865 -8.641 4.672 1.00 95.00 69 CYS A O 1
ATOM 560 N N . ARG A 1 70 ? 4.803 -10.492 5.547 1.00 94.12 70 ARG A N 1
ATOM 561 C CA . ARG A 1 70 ? 5.516 -10.891 4.328 1.00 94.12 70 ARG A CA 1
ATOM 562 C C . ARG A 1 70 ? 4.668 -11.788 3.436 1.00 94.12 70 ARG A C 1
ATOM 564 O O . ARG A 1 70 ? 4.075 -12.756 3.909 1.00 94.12 70 ARG A O 1
ATOM 571 N N . GLU A 1 71 ? 4.669 -11.496 2.141 1.00 93.00 71 GLU A N 1
ATOM 572 C CA . GLU A 1 71 ? 4.109 -12.369 1.117 1.00 93.00 71 GLU A CA 1
ATOM 573 C C . GLU A 1 71 ? 4.868 -13.708 1.132 1.00 93.00 71 GLU A C 1
ATOM 575 O O . GLU A 1 71 ? 6.087 -13.734 0.953 1.00 93.00 71 GLU A O 1
ATOM 580 N N . PRO A 1 72 ? 4.179 -14.837 1.364 1.00 88.69 72 PRO A N 1
ATOM 581 C CA . PRO A 1 72 ? 4.846 -16.122 1.564 1.00 88.69 72 PRO A CA 1
ATOM 582 C C . PRO A 1 72 ? 5.307 -16.774 0.253 1.00 88.69 72 PRO A C 1
ATOM 584 O O . PRO A 1 72 ? 6.115 -17.697 0.2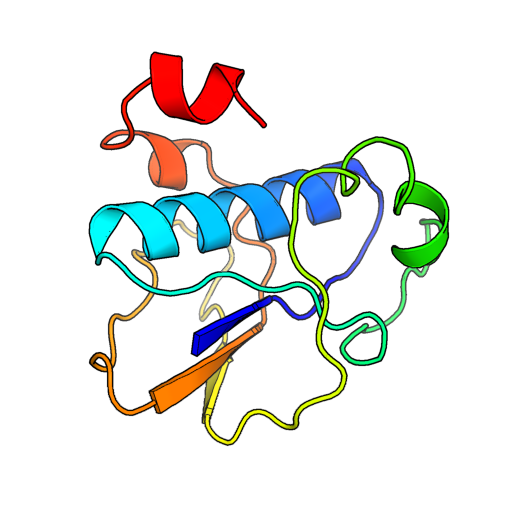74 1.00 88.69 72 PRO A O 1
ATOM 587 N N . SER A 1 73 ? 4.732 -16.368 -0.881 1.00 90.12 73 SER A N 1
ATOM 588 C CA . SER A 1 73 ? 4.954 -16.961 -2.202 1.00 90.12 73 SER A CA 1
ATOM 589 C C . SER A 1 73 ? 4.364 -16.065 -3.287 1.00 90.12 73 SER A C 1
ATOM 591 O O . SER A 1 73 ? 3.365 -15.408 -3.026 1.00 90.12 73 SER A O 1
ATOM 593 N N . PHE A 1 74 ? 4.838 -16.177 -4.530 1.00 86.81 74 PHE A N 1
ATOM 594 C CA . PHE A 1 74 ? 4.246 -15.513 -5.708 1.00 86.81 74 PHE A CA 1
ATOM 595 C C . PHE A 1 74 ? 2.899 -16.107 -6.174 1.00 86.81 74 PHE A C 1
ATOM 597 O O . PHE A 1 74 ? 2.437 -15.851 -7.283 1.00 86.81 74 PHE A O 1
ATOM 604 N N . VAL A 1 75 ? 2.274 -16.939 -5.340 1.00 90.00 75 VAL A N 1
ATOM 605 C CA . VAL A 1 75 ? 0.927 -17.469 -5.555 1.00 90.00 75 VAL A CA 1
ATOM 606 C C . VAL A 1 75 ? -0.045 -16.627 -4.745 1.00 90.00 75 VAL A C 1
ATOM 608 O O . VAL A 1 75 ? 0.202 -16.362 -3.569 1.00 90.00 75 VAL A O 1
ATOM 611 N N . HIS A 1 76 ? -1.169 -16.258 -5.361 1.00 90.31 76 HIS A N 1
ATOM 612 C CA . HIS A 1 76 ? -2.205 -15.474 -4.700 1.00 90.31 76 HIS A CA 1
ATOM 613 C C . HIS A 1 76 ? -2.644 -16.112 -3.375 1.00 90.31 76 HIS A C 1
ATOM 615 O O . HIS A 1 76 ? -3.124 -17.248 -3.339 1.00 90.31 76 HIS A O 1
ATOM 621 N N . LYS A 1 77 ? -2.521 -15.332 -2.300 1.00 90.88 77 LYS A N 1
ATOM 622 C CA . LYS A 1 77 ? -3.089 -15.602 -0.979 1.00 90.88 77 LYS A CA 1
ATOM 623 C C . LYS A 1 77 ? -3.643 -14.305 -0.411 1.00 90.88 77 LYS A C 1
ATOM 625 O O . LYS A 1 77 ? -3.012 -13.259 -0.559 1.00 90.88 77 LYS A O 1
ATOM 630 N N . SER A 1 78 ? -4.793 -14.373 0.249 1.00 90.69 78 SER A N 1
ATOM 631 C CA . SER A 1 78 ? -5.397 -13.214 0.910 1.00 90.69 78 SER A CA 1
ATOM 632 C C . SER A 1 78 ? -4.410 -12.527 1.857 1.00 90.69 78 SER A C 1
ATOM 634 O O . SER A 1 78 ? -3.681 -13.197 2.590 1.00 90.69 78 SER A O 1
ATOM 636 N N . LEU A 1 79 ? -4.414 -11.192 1.851 1.00 92.50 79 LEU A N 1
ATOM 637 C CA . LEU A 1 79 ? -3.658 -10.384 2.808 1.00 92.50 79 LEU A CA 1
ATOM 638 C C . LEU A 1 79 ? -4.176 -10.669 4.236 1.00 92.50 79 LEU A C 1
ATOM 640 O O . LEU A 1 79 ? -5.396 -10.652 4.440 1.00 92.50 79 LEU A O 1
ATOM 644 N N . PRO A 1 80 ? -3.295 -10.978 5.206 1.00 93.31 80 PRO A N 1
ATOM 645 C CA . PRO A 1 80 ? -3.706 -11.297 6.572 1.00 93.31 80 PRO A CA 1
ATOM 646 C C . PRO A 1 80 ? -4.289 -10.074 7.288 1.00 93.31 80 PRO A C 1
ATOM 648 O O . PRO A 1 80 ? -3.601 -9.080 7.471 1.00 93.31 80 PRO A O 1
ATOM 651 N N . PHE A 1 81 ? -5.529 -10.169 7.768 1.00 93.06 81 PHE A N 1
ATOM 652 C CA . PHE A 1 81 ? -6.118 -9.145 8.630 1.00 93.06 81 PHE A CA 1
ATOM 653 C C . PHE A 1 81 ? -5.735 -9.403 10.091 1.00 93.06 81 PHE A C 1
ATOM 655 O O . PHE A 1 81 ? -6.108 -10.433 10.649 1.00 93.06 81 PHE A O 1
ATOM 662 N N . LEU A 1 82 ? -5.006 -8.470 10.705 1.00 91.88 82 LEU A N 1
ATOM 663 C CA . LEU A 1 82 ? -4.553 -8.598 12.096 1.00 91.88 82 LEU A CA 1
ATOM 664 C C . LEU A 1 82 ? -5.442 -7.863 13.111 1.00 91.88 82 LEU A C 1
ATOM 666 O O . LEU A 1 82 ? -5.233 -8.017 14.305 1.00 91.88 82 LEU A O 1
ATOM 670 N N . GLY A 1 83 ? -6.443 -7.100 12.667 1.00 87.50 83 GLY A N 1
ATOM 671 C CA . GLY A 1 83 ? -7.256 -6.239 13.533 1.00 87.50 83 GLY A CA 1
ATOM 672 C C . GLY A 1 83 ? -6.944 -4.750 13.358 1.00 87.50 83 GLY A C 1
ATOM 673 O O . GLY A 1 83 ? -5.998 -4.373 12.667 1.00 87.50 83 GLY A O 1
ATOM 674 N N . ILE A 1 84 ? -7.768 -3.891 13.966 1.00 86.62 84 ILE A N 1
ATOM 675 C CA . ILE A 1 84 ? -7.683 -2.423 13.819 1.00 86.62 84 ILE A CA 1
ATOM 676 C C . ILE A 1 84 ? -6.619 -1.770 14.717 1.00 86.62 84 ILE A C 1
ATOM 678 O O . ILE A 1 84 ? -6.221 -0.637 14.461 1.00 86.62 84 ILE A O 1
ATOM 682 N N . GLU A 1 85 ? -6.156 -2.476 15.751 1.00 87.38 85 GLU A N 1
ATOM 683 C CA . GLU A 1 85 ? -5.218 -1.964 16.765 1.00 87.38 85 GLU A CA 1
ATOM 684 C C . GLU A 1 85 ? -3.754 -1.976 16.304 1.00 87.38 85 GLU A C 1
ATOM 686 O O . GLU A 1 85 ? -2.865 -1.506 17.011 1.00 87.38 85 GLU A O 1
ATOM 691 N N . HIS A 1 86 ? -3.488 -2.523 15.119 1.00 88.00 86 HIS A N 1
ATOM 692 C CA . HIS A 1 86 ? -2.137 -2.736 14.634 1.00 88.00 86 HIS A CA 1
ATOM 693 C C . HIS A 1 86 ? -1.762 -1.789 13.499 1.00 88.00 86 HIS A C 1
ATOM 695 O O . HIS A 1 86 ? -2.513 -1.569 12.542 1.00 88.00 86 HIS A O 1
ATOM 701 N N . ASP A 1 87 ? -0.530 -1.294 13.594 1.00 94.38 87 ASP A N 1
ATOM 702 C CA . ASP A 1 87 ? 0.157 -0.623 12.505 1.00 94.38 87 ASP A CA 1
ATOM 703 C C . ASP A 1 87 ? 0.975 -1.652 11.724 1.00 94.38 87 ASP A C 1
ATOM 705 O O . ASP A 1 87 ? 2.025 -2.118 12.180 1.00 94.38 87 ASP A O 1
ATOM 709 N N . VAL A 1 88 ? 0.451 -2.034 10.556 1.00 96.81 88 VAL A N 1
ATOM 710 C CA . VAL A 1 88 ? 0.978 -3.133 9.736 1.00 96.81 88 VAL A CA 1
ATOM 711 C C . VAL A 1 88 ? 1.640 -2.606 8.466 1.00 96.81 88 VAL A C 1
ATOM 713 O O . VAL A 1 88 ? 1.030 -1.854 7.704 1.00 96.81 88 VAL A O 1
ATOM 716 N N . VAL A 1 89 ? 2.868 -3.050 8.207 1.00 96.75 89 VAL A N 1
ATOM 717 C CA . VAL A 1 89 ? 3.520 -2.926 6.901 1.00 96.75 89 VAL A CA 1
ATOM 718 C C . VAL A 1 89 ? 3.433 -4.256 6.162 1.00 96.75 89 VAL A C 1
ATOM 720 O O . VAL A 1 89 ? 3.860 -5.298 6.655 1.00 96.75 89 VAL A O 1
ATOM 723 N N . TYR A 1 90 ? 2.875 -4.234 4.958 1.00 96.50 90 TYR A N 1
ATOM 724 C CA . TYR A 1 90 ? 2.899 -5.386 4.068 1.00 96.50 90 TYR A CA 1
ATOM 725 C C . TYR A 1 90 ? 4.188 -5.377 3.244 1.00 96.50 90 TYR A C 1
ATOM 727 O O . TYR A 1 90 ? 4.608 -4.349 2.719 1.00 96.50 90 TYR A O 1
ATOM 735 N N . GLU A 1 91 ? 4.822 -6.534 3.103 1.00 94.81 91 GLU A N 1
ATOM 736 C CA . GLU A 1 91 ? 6.059 -6.709 2.348 1.00 94.81 91 GLU A CA 1
ATOM 737 C C . GLU A 1 91 ? 5.849 -7.797 1.295 1.00 94.81 91 GLU A C 1
ATOM 739 O O . GLU A 1 91 ? 5.733 -8.972 1.625 1.00 94.81 91 GLU A O 1
ATOM 744 N N . GLY A 1 92 ? 5.792 -7.435 0.019 1.00 92.44 92 GLY A N 1
ATOM 745 C CA . GLY A 1 92 ? 5.502 -8.395 -1.047 1.00 92.44 92 GLY A CA 1
ATOM 746 C C . GLY A 1 92 ? 5.224 -7.709 -2.371 1.00 92.44 92 GLY A C 1
ATOM 747 O O . GLY A 1 92 ? 5.243 -6.483 -2.445 1.00 92.44 92 GLY A O 1
ATOM 748 N N . TYR A 1 93 ? 4.989 -8.488 -3.418 1.00 92.06 93 TYR A N 1
ATOM 749 C CA . TYR A 1 93 ? 4.666 -7.992 -4.751 1.00 92.06 93 TYR A CA 1
ATOM 750 C C . TYR A 1 93 ? 3.159 -7.936 -4.992 1.00 92.06 93 TYR A C 1
ATOM 752 O O . TYR A 1 93 ? 2.695 -6.983 -5.614 1.00 92.06 93 TYR A O 1
ATOM 760 N N . TYR A 1 94 ? 2.393 -8.911 -4.490 1.00 92.12 94 TYR A N 1
ATOM 761 C CA . TYR A 1 94 ? 0.927 -8.917 -4.555 1.00 92.12 94 TYR A CA 1
ATOM 762 C C . TYR A 1 94 ? 0.372 -8.719 -5.985 1.00 92.12 94 TYR A C 1
ATOM 764 O O . TYR A 1 94 ? -0.674 -8.108 -6.200 1.00 92.12 94 TYR A O 1
ATOM 772 N N . GLN A 1 95 ? 1.071 -9.253 -6.992 1.00 88.56 95 GLN A N 1
ATOM 773 C CA . GLN A 1 95 ? 0.803 -9.027 -8.422 1.00 88.56 95 GLN A CA 1
ATOM 774 C C . GLN A 1 95 ? -0.267 -9.962 -8.988 1.00 88.56 95 GLN A C 1
ATOM 776 O O . GLN A 1 95 ? -0.042 -10.700 -9.945 1.00 88.56 95 GLN A O 1
ATOM 781 N N . SER A 1 96 ? -1.446 -9.961 -8.377 1.00 90.25 96 SER A N 1
ATOM 782 C CA . SER A 1 96 ? -2.578 -10.760 -8.838 1.00 90.25 96 SER A CA 1
ATOM 783 C C . SER A 1 96 ? -3.842 -9.919 -8.854 1.00 90.25 96 SER A C 1
ATOM 785 O O . SER A 1 96 ? -4.221 -9.347 -7.837 1.00 90.25 96 SER A O 1
ATOM 787 N N . TRP A 1 97 ? -4.555 -9.926 -9.979 1.00 88.12 97 TRP A N 1
ATOM 788 C CA . TRP A 1 97 ? -5.851 -9.253 -10.107 1.00 88.12 97 TRP A CA 1
ATOM 789 C C . TRP A 1 97 ? -6.880 -9.731 -9.067 1.00 88.12 97 TRP A C 1
ATOM 791 O O . TRP A 1 97 ? -7.721 -8.954 -8.638 1.00 88.12 97 TRP A O 1
ATOM 801 N N . LYS A 1 98 ? -6.735 -10.966 -8.566 1.00 90.06 98 LYS A N 1
ATOM 802 C CA . LYS A 1 98 ? -7.583 -11.557 -7.514 1.00 90.06 98 LYS A CA 1
ATOM 803 C C . LYS A 1 98 ? -7.638 -10.772 -6.196 1.00 90.06 98 LYS A C 1
ATOM 805 O O . LYS A 1 98 ? -8.524 -11.002 -5.380 1.00 90.06 98 LYS A O 1
ATOM 810 N N . TYR A 1 99 ? -6.700 -9.850 -5.950 1.00 88.38 99 TYR A N 1
ATOM 811 C CA . TYR A 1 99 ? -6.793 -8.932 -4.805 1.00 88.38 99 TYR A CA 1
ATOM 812 C C . TYR A 1 99 ? -7.941 -7.918 -4.941 1.00 88.38 99 TYR A C 1
ATOM 814 O O . TYR A 1 99 ? -8.294 -7.269 -3.958 1.00 88.38 99 TYR A O 1
ATOM 822 N N . PHE A 1 100 ? -8.546 -7.822 -6.127 1.00 85.50 100 PHE A N 1
ATOM 823 C CA . PHE A 1 100 ? -9.584 -6.858 -6.475 1.00 85.50 100 PHE A CA 1
ATOM 824 C C . PHE A 1 100 ? -10.970 -7.490 -6.684 1.00 85.50 100 PHE A C 1
ATOM 826 O O . PHE A 1 100 ? -11.938 -6.752 -6.804 1.00 85.50 100 PHE A O 1
ATOM 833 N N . ASP A 1 101 ? -11.100 -8.825 -6.663 1.00 82.81 101 ASP A N 1
ATOM 834 C CA . ASP A 1 101 ? -12.344 -9.556 -7.003 1.00 82.81 101 ASP A CA 1
ATOM 835 C C . ASP A 1 101 ? -13.567 -9.168 -6.166 1.00 82.81 101 ASP A C 1
ATOM 837 O O . ASP A 1 101 ? -14.701 -9.357 -6.593 1.00 82.81 101 ASP A O 1
ATOM 841 N N . ASN A 1 102 ? -13.335 -8.650 -4.961 1.00 72.81 102 ASN A N 1
ATOM 842 C CA . ASN A 1 102 ? -14.385 -8.275 -4.014 1.00 72.81 102 ASN A CA 1
ATOM 843 C C . ASN A 1 102 ? -14.359 -6.780 -3.678 1.00 72.81 102 ASN A C 1
ATOM 845 O O . ASN A 1 102 ? -14.856 -6.379 -2.627 1.00 72.81 102 ASN A O 1
ATOM 849 N N . VAL A 1 103 ? -13.716 -5.974 -4.521 1.00 74.38 103 VAL A N 1
ATOM 850 C CA . VAL A 1 103 ? -13.721 -4.518 -4.404 1.00 74.38 103 VAL A CA 1
ATOM 851 C C . VAL A 1 103 ? -14.696 -3.982 -5.435 1.00 74.38 103 VAL A C 1
ATOM 853 O O . VAL A 1 103 ? -14.682 -4.409 -6.589 1.00 74.38 103 VAL A O 1
ATOM 856 N N . ASP A 1 104 ? -15.541 -3.046 -5.018 1.00 77.12 104 ASP A N 1
ATOM 857 C CA . ASP A 1 104 ? -16.401 -2.314 -5.936 1.00 77.12 104 ASP A CA 1
ATOM 858 C C . ASP A 1 104 ? -15.536 -1.605 -6.998 1.00 77.12 104 ASP A C 1
ATOM 860 O O . ASP A 1 104 ? -14.611 -0.851 -6.676 1.00 77.12 104 ASP A O 1
ATOM 864 N N . GLN A 1 105 ? -15.811 -1.869 -8.277 1.00 72.62 105 GLN A N 1
ATOM 865 C CA . GLN A 1 105 ? -15.050 -1.290 -9.385 1.00 72.62 105 GLN A CA 1
ATOM 866 C C . GLN A 1 105 ? -15.144 0.238 -9.401 1.00 72.62 105 GLN A C 1
ATOM 868 O O . GLN A 1 105 ? -14.165 0.904 -9.743 1.00 72.62 105 GLN A O 1
ATOM 873 N N . ASP A 1 106 ? -16.268 0.805 -8.959 1.00 72.56 106 ASP A N 1
ATOM 874 C CA . ASP A 1 106 ? -16.434 2.253 -8.862 1.00 72.56 106 ASP A CA 1
ATOM 875 C C . ASP A 1 106 ? -15.562 2.862 -7.759 1.00 72.56 106 ASP A C 1
ATOM 877 O O . ASP A 1 106 ? -15.223 4.044 -7.820 1.00 72.56 106 ASP A O 1
ATOM 881 N N . GLU A 1 107 ? -15.163 2.083 -6.750 1.00 71.00 107 GLU A N 1
ATOM 882 C CA . GLU A 1 107 ? -14.183 2.526 -5.757 1.00 71.00 107 GLU A CA 1
ATOM 883 C C . GLU A 1 107 ? -12.755 2.491 -6.295 1.00 71.00 107 GLU A C 1
ATOM 885 O O . GLU A 1 107 ? -11.984 3.413 -6.026 1.00 71.00 107 GLU A O 1
ATOM 890 N N . LEU A 1 108 ? -12.404 1.480 -7.092 1.00 68.50 108 LEU A N 1
ATOM 891 C CA . LEU A 1 108 ? -11.088 1.410 -7.734 1.00 68.50 108 LEU A CA 1
ATOM 892 C C . LEU A 1 108 ? -10.890 2.526 -8.764 1.00 68.50 108 LEU A C 1
ATOM 894 O O . LEU A 1 108 ? -9.797 3.078 -8.858 1.00 68.50 108 LEU A O 1
ATOM 898 N N . ASN A 1 109 ? -11.947 2.913 -9.481 1.00 69.12 109 ASN A N 1
ATOM 899 C CA . ASN A 1 109 ? -11.909 3.989 -10.477 1.00 69.12 109 ASN A CA 1
ATOM 900 C C . ASN A 1 109 ? -11.729 5.398 -9.874 1.00 69.12 109 ASN A C 1
ATOM 902 O O . ASN A 1 109 ? -11.521 6.357 -10.616 1.00 69.12 109 ASN A O 1
ATOM 906 N N . LYS A 1 110 ? -11.821 5.543 -8.543 1.00 67.50 110 LYS A N 1
ATOM 907 C CA . LYS A 1 110 ? -11.619 6.817 -7.825 1.00 67.50 110 LYS A CA 1
ATOM 908 C C . LYS A 1 110 ? -10.166 7.050 -7.386 1.00 67.50 110 LYS A C 1
ATOM 910 O O . LYS A 1 110 ? -9.883 8.122 -6.847 1.00 67.50 110 LYS A O 1
ATOM 915 N N . LEU A 1 111 ? -9.281 6.064 -7.570 1.00 63.56 111 LEU A N 1
ATOM 916 C CA . LEU A 1 111 ? -7.839 6.172 -7.308 1.00 63.56 111 LEU A CA 1
ATOM 917 C C . LEU A 1 111 ? -7.164 7.168 -8.257 1.00 63.56 111 LEU A C 1
ATOM 919 O O . LEU A 1 111 ? -6.400 8.018 -7.740 1.00 63.56 111 LEU A O 1
#

Foldseek 3Di:
DEEEQAEEAPLLRCLRQLLVVLVCVVVVAQYEYEQVSYDPNPVYDRCVVCCVPPVVPHHYDNDDFDEEAEDPDPDDDRDDDPDRVGYYYYYYRNPDPVSCPPPDVVVVVVD

Solvent-accessible surface area (backbone atoms only — not comparable to full-atom values): 6662 Å² total; per-residue (Å²): 65,37,36,51,40,44,41,42,32,67,74,43,33,50,34,30,50,50,36,53,42,43,50,19,60,79,67,77,47,55,54,38,45,35,80,86,44,56,55,64,33,80,85,29,67,60,70,69,79,36,39,84,58,83,41,53,79,55,51,73,48,88,76,87,60,86,40,79,49,65,61,89,55,101,58,94,68,83,82,83,83,89,63,81,93,45,39,36,31,36,39,57,54,64,84,47,75,76,60,45,76,88,50,63,65,76,62,62,75,69,97

pLDDT: mean 88.54, std 9.13, range [58.41, 97.25]

Radius of gyration: 12.89 Å; Cα contacts (8 Å, |Δi|>4): 173; chains: 1; bounding box: 33×32×29 Å

Secondary structure (DSSP, 8-state):
-EEE-EESSHHHHHHHHHHHHHHHHHTTPPB-B-TTSEE--TTS--GGGGTTTTTTTS-B-----SEEEE--SSS--PPPP--TT--EEEES----GGGSTTS-HHHHTT-

Mean predicted aligned error: 4.53 Å

Organism: NCBI:txid412755